Protein AF-A0A2C6C6R0-F1 (afdb_monomer_lite)

Secondary structure (DSSP, 8-state):
--HHHHHHHHHTTTEEEEEEEE--TT-TTHHHHHHHHHTTTT--GGG-B-TT-PPPPB--TT--TT---HHHHHHSB-TT--EEEEEEEE-SSS-EEEEEEEES-GGG---PPP-

Foldseek 3Di:
DDLVVVQVVCVVVQKHWDDKQWLDQPDPCNQVVQLCVAVVVPHALVLEAEPVPDDRWDFDPPDDSRGCDSVRSVRIPLVQWTIWIWMWGDPDPPDIDIGIYTDNDSVPDDDDDDD

Radius of gyration: 14.25 Å; chains: 1; bounding box: 31×28×37 Å

pLDDT: mean 87.23, std 9.13, range [44.91, 97.0]

Structure (mmCIF, N/CA/C/O backbone):
data_AF-A0A2C6C6R0-F1
#
_entry.id   AF-A0A2C6C6R0-F1
#
loop_
_atom_site.group_PDB
_atom_site.id
_atom_site.type_symbol
_atom_site.label_atom_id
_atom_site.label_alt_id
_atom_site.label_comp_id
_atom_site.label_asym_id
_atom_site.label_entity_id
_atom_site.label_seq_id
_atom_site.pdbx_PDB_ins_code
_atom_site.Cartn_x
_atom_site.Cartn_y
_atom_site.Cartn_z
_atom_site.occupancy
_atom_site.B_iso_or_equiv
_atom_site.auth_seq_id
_atom_site.auth_comp_id
_atom_site.auth_asym_id
_atom_site.auth_atom_id
_atom_site.pdbx_PDB_model_num
ATOM 1 N N . MET A 1 1 ? -15.318 14.954 1.020 1.00 80.62 1 MET A N 1
ATOM 2 C CA . MET A 1 1 ? -14.831 14.175 2.181 1.00 80.62 1 MET A CA 1
ATOM 3 C C . MET A 1 1 ? -13.316 14.275 2.171 1.00 80.62 1 MET A C 1
ATOM 5 O O . MET A 1 1 ? -12.765 14.184 1.084 1.00 80.62 1 MET A O 1
ATOM 9 N N . THR A 1 2 ? -12.664 14.544 3.301 1.00 95.12 2 THR A N 1
ATOM 10 C CA . THR A 1 2 ? -11.190 14.613 3.384 1.00 95.12 2 THR A CA 1
ATOM 11 C C . THR A 1 2 ? -10.593 13.230 3.650 1.00 95.12 2 THR A C 1
ATOM 13 O O . THR A 1 2 ? -11.298 12.348 4.142 1.00 95.12 2 THR A O 1
ATOM 16 N N . LEU A 1 3 ? -9.302 13.037 3.361 1.00 95.31 3 LEU A N 1
ATOM 17 C CA . LEU A 1 3 ? -8.599 11.789 3.681 1.00 95.31 3 LEU A CA 1
ATOM 18 C C . LEU A 1 3 ? -8.670 11.472 5.183 1.00 95.31 3 LEU A C 1
ATOM 20 O O . LEU A 1 3 ? -9.015 10.361 5.566 1.00 95.31 3 LEU A O 1
ATOM 24 N N . GLU A 1 4 ? -8.484 12.481 6.038 1.00 96.25 4 GLU A N 1
ATOM 25 C CA . GLU A 1 4 ? -8.639 12.349 7.493 1.00 96.25 4 GLU A CA 1
ATOM 26 C C . GLU A 1 4 ? -10.032 11.825 7.887 1.00 96.25 4 GLU A C 1
ATOM 28 O O . GLU A 1 4 ? -10.169 10.968 8.759 1.00 96.25 4 GLU A O 1
ATOM 33 N N . GLN A 1 5 ? -11.091 12.300 7.224 1.00 97.00 5 GLN A N 1
ATOM 34 C CA . GLN A 1 5 ? -12.448 11.807 7.469 1.00 97.00 5 GLN A CA 1
ATOM 35 C C . GLN A 1 5 ? -12.634 10.353 7.016 1.00 97.00 5 GLN A C 1
ATOM 37 O O . GLN A 1 5 ? -13.430 9.640 7.630 1.00 97.00 5 GLN A O 1
ATOM 42 N N . ILE A 1 6 ? -11.943 9.911 5.960 1.00 96.50 6 ILE A N 1
ATOM 43 C CA . ILE A 1 6 ? -11.964 8.513 5.504 1.00 96.50 6 ILE A CA 1
ATOM 44 C C . ILE A 1 6 ? -11.266 7.622 6.531 1.00 96.50 6 ILE A C 1
ATOM 46 O O . ILE A 1 6 ? -11.867 6.652 6.992 1.00 96.50 6 ILE A O 1
ATOM 50 N N . ILE A 1 7 ? -10.062 8.001 6.963 1.00 96.19 7 ILE A N 1
ATOM 51 C CA . ILE A 1 7 ? -9.287 7.268 7.974 1.00 96.19 7 ILE A CA 1
ATOM 52 C C . ILE A 1 7 ? -10.099 7.139 9.269 1.00 96.19 7 ILE A C 1
ATOM 54 O O . ILE A 1 7 ? -10.319 6.029 9.741 1.00 96.19 7 ILE A O 1
ATOM 58 N N . LYS A 1 8 ? -10.705 8.229 9.762 1.00 95.81 8 LYS A N 1
ATOM 59 C CA . LYS A 1 8 ? -11.584 8.182 10.948 1.00 95.81 8 LYS A CA 1
ATOM 60 C C . LYS A 1 8 ? -12.788 7.251 10.789 1.00 95.81 8 LYS A C 1
ATOM 62 O O . LYS A 1 8 ? -13.297 6.716 11.774 1.00 95.81 8 LYS A O 1
ATOM 67 N N . LYS A 1 9 ? -13.315 7.074 9.572 1.00 95.19 9 LYS A N 1
ATOM 68 C CA . LYS A 1 9 ? -14.394 6.103 9.318 1.00 95.19 9 LYS A CA 1
ATOM 69 C C . LYS A 1 9 ? -13.881 4.663 9.366 1.00 95.19 9 LYS A C 1
ATOM 71 O O . LYS A 1 9 ? -14.635 3.799 9.806 1.00 95.19 9 LYS A O 1
ATOM 76 N N . LEU A 1 10 ? -12.651 4.410 8.924 1.00 94.69 10 LEU A N 1
ATOM 77 C CA . LEU A 1 10 ? -11.994 3.104 9.020 1.00 94.69 10 LEU A CA 1
ATOM 78 C C . LEU A 1 10 ? -11.642 2.755 10.472 1.00 94.69 10 LEU A C 1
ATOM 80 O O . LEU A 1 10 ? -11.975 1.661 10.920 1.00 94.69 10 LEU A O 1
ATOM 84 N N . GLU A 1 11 ? -11.126 3.714 11.240 1.00 93.94 11 GLU A N 1
ATOM 85 C CA . GLU A 1 11 ? -10.865 3.572 12.683 1.00 93.94 11 GLU A CA 1
ATOM 86 C C . GLU A 1 11 ? -12.117 3.162 13.454 1.00 93.94 11 GLU A C 1
ATOM 88 O O . GLU A 1 11 ? -12.101 2.207 14.228 1.00 93.94 11 GLU A O 1
ATOM 93 N N . LYS A 1 12 ? -13.255 3.806 13.171 1.00 93.69 12 LYS A N 1
ATOM 94 C CA . LYS A 1 12 ? -14.552 3.431 13.760 1.00 93.69 12 LYS A CA 1
ATOM 95 C C . LYS A 1 12 ? -15.010 2.016 13.398 1.00 93.69 12 LYS A C 1
ATOM 97 O O . LYS A 1 12 ? -15.860 1.468 14.092 1.00 93.69 12 LYS A O 1
ATOM 102 N N . LYS A 1 13 ? -14.483 1.440 12.315 1.00 91.50 13 LYS A N 1
ATOM 103 C CA . LYS A 1 13 ? -14.730 0.057 11.886 1.00 91.50 13 LYS A CA 1
ATOM 104 C C . LYS A 1 13 ? -13.674 -0.928 12.414 1.00 91.50 13 LYS A C 1
ATOM 106 O O . LYS A 1 13 ? -13.739 -2.102 12.065 1.00 91.50 13 LYS A O 1
ATOM 111 N N . GLY A 1 14 ? -12.728 -0.474 13.241 1.00 91.81 14 GLY A N 1
ATOM 112 C CA . GLY A 1 14 ? -11.669 -1.308 13.819 1.00 91.81 14 GLY A CA 1
ATOM 113 C C . GLY A 1 14 ? -10.420 -1.462 12.947 1.00 91.81 14 GLY A C 1
ATOM 114 O O . GLY A 1 14 ? -9.607 -2.345 13.218 1.00 91.81 14 GLY A O 1
ATOM 115 N N . TYR A 1 15 ? -10.267 -0.628 11.915 1.00 94.31 15 TYR A N 1
ATOM 116 C CA . TYR A 1 15 ? -9.085 -0.603 11.053 1.00 94.31 15 TYR A CA 1
ATOM 117 C C . TYR A 1 15 ? -8.151 0.546 11.422 1.00 94.31 15 TYR A C 1
ATOM 119 O O . TYR A 1 15 ? -8.608 1.647 11.710 1.00 94.31 15 TYR A O 1
ATOM 127 N N . ILE A 1 16 ? -6.847 0.324 11.351 1.00 94.25 16 ILE A N 1
ATOM 128 C CA . ILE A 1 16 ? -5.818 1.323 11.631 1.00 94.25 16 ILE A CA 1
ATOM 129 C C . ILE A 1 16 ? -4.978 1.474 10.370 1.00 94.25 16 ILE A C 1
ATOM 131 O O . ILE A 1 16 ? -4.356 0.517 9.925 1.00 94.25 16 ILE A O 1
ATOM 135 N N . VAL A 1 17 ? -4.954 2.671 9.787 1.00 95.25 17 VAL A N 1
ATOM 136 C CA . VAL A 1 17 ? -4.058 2.971 8.664 1.00 95.25 17 VAL A CA 1
ATOM 137 C C . VAL A 1 17 ? -2.675 3.256 9.238 1.00 95.25 17 VAL A C 1
ATOM 139 O O . VAL A 1 17 ? -2.496 4.243 9.950 1.00 95.25 17 VAL A O 1
ATOM 142 N N . LYS A 1 18 ? -1.721 2.369 8.966 1.00 94.06 18 LYS A N 1
ATOM 143 C CA . LYS A 1 18 ? -0.362 2.415 9.520 1.00 94.06 18 LYS A CA 1
ATOM 144 C C . LYS A 1 18 ? 0.538 3.302 8.680 1.00 94.06 18 LYS A C 1
ATOM 146 O O . LYS A 1 18 ? 1.185 4.201 9.210 1.00 94.06 18 LYS A O 1
ATOM 151 N N . THR A 1 19 ? 0.497 3.077 7.371 1.00 93.88 19 THR A N 1
ATOM 152 C CA . THR A 1 19 ? 1.349 3.764 6.402 1.00 93.88 19 THR A CA 1
ATOM 153 C C . THR A 1 19 ? 0.543 4.065 5.149 1.00 93.88 19 THR A C 1
ATOM 155 O O . THR A 1 19 ? -0.162 3.197 4.639 1.00 93.88 19 THR A O 1
ATOM 158 N N . ILE A 1 20 ? 0.660 5.295 4.645 1.00 94.75 20 ILE A N 1
ATOM 159 C CA . ILE A 1 20 ? 0.244 5.674 3.291 1.00 94.75 20 ILE A CA 1
ATOM 160 C C . ILE A 1 20 ? 1.526 5.967 2.526 1.00 94.75 20 ILE A C 1
ATOM 162 O O . ILE A 1 20 ? 2.186 6.976 2.773 1.00 94.75 20 ILE A O 1
ATOM 166 N N . PHE A 1 21 ? 1.883 5.056 1.638 1.00 93.62 21 PHE A N 1
ATOM 167 C CA . PHE A 1 21 ? 3.141 5.043 0.922 1.00 93.62 21 PHE A CA 1
ATOM 168 C C . PHE A 1 21 ? 2.928 5.497 -0.529 1.00 93.62 21 PHE A C 1
ATOM 170 O O . PHE A 1 21 ? 2.176 4.849 -1.260 1.00 93.62 21 PHE A O 1
ATOM 177 N N . PRO A 1 22 ? 3.520 6.621 -0.962 1.00 93.00 22 PRO A N 1
ATOM 178 C CA . PRO A 1 22 ? 3.375 7.094 -2.331 1.00 93.00 22 PRO A CA 1
ATOM 179 C C . PRO A 1 22 ? 4.288 6.306 -3.283 1.00 93.00 22 PRO A C 1
ATOM 181 O O . PRO A 1 22 ? 5.491 6.215 -3.059 1.00 93.00 22 PRO A O 1
ATOM 184 N N . ILE A 1 23 ? 3.729 5.790 -4.379 1.00 91.31 23 ILE A N 1
ATOM 185 C CA . ILE A 1 23 ? 4.488 5.175 -5.476 1.00 91.31 23 ILE A CA 1
ATOM 186 C C . ILE A 1 23 ? 5.051 6.313 -6.328 1.00 91.31 23 ILE A C 1
ATOM 188 O O . ILE A 1 23 ? 4.332 6.919 -7.125 1.00 91.31 23 ILE A O 1
ATOM 192 N N . LEU A 1 24 ? 6.320 6.658 -6.111 1.00 83.81 24 LEU A N 1
ATOM 193 C CA . LEU A 1 24 ? 6.963 7.789 -6.774 1.00 83.81 24 LEU A CA 1
ATOM 194 C C . LEU A 1 24 ? 8.115 7.311 -7.654 1.00 83.81 24 LEU A C 1
ATOM 196 O O . LEU A 1 24 ? 9.091 6.775 -7.129 1.00 83.81 24 LEU A O 1
ATOM 200 N N . PRO A 1 25 ? 8.068 7.574 -8.971 1.00 68.00 25 PRO A N 1
ATOM 201 C CA . PRO A 1 25 ? 9.198 7.273 -9.829 1.00 68.00 25 PRO A CA 1
ATOM 202 C C . PRO A 1 25 ? 10.421 8.080 -9.398 1.00 68.00 25 PRO A C 1
ATOM 204 O O . PRO A 1 25 ? 10.362 9.306 -9.285 1.00 68.00 25 PRO A O 1
ATOM 207 N N . ASN A 1 26 ? 11.541 7.383 -9.200 1.00 67.12 26 ASN A N 1
ATOM 208 C CA . ASN A 1 26 ? 12.857 7.967 -8.932 1.00 67.12 26 ASN A CA 1
ATOM 209 C C . ASN A 1 26 ? 12.933 8.861 -7.676 1.00 67.12 26 ASN A C 1
ATOM 211 O O . ASN A 1 26 ? 13.763 9.774 -7.627 1.00 67.12 26 ASN A O 1
ATOM 215 N N . SER A 1 27 ? 12.093 8.642 -6.654 1.00 72.75 27 SER A N 1
ATOM 216 C CA . SER A 1 27 ? 12.277 9.354 -5.382 1.00 72.75 27 SER A CA 1
ATOM 217 C C . SER A 1 27 ? 13.443 8.762 -4.588 1.00 72.75 27 SER A C 1
ATOM 219 O O . SER A 1 27 ? 13.562 7.546 -4.457 1.00 72.75 27 SER A O 1
ATOM 221 N N . PHE A 1 28 ? 14.302 9.625 -4.044 1.00 73.38 28 PHE A N 1
ATOM 222 C CA . PHE A 1 28 ? 15.437 9.208 -3.222 1.00 73.38 28 PHE A CA 1
ATOM 223 C C . PHE A 1 28 ? 14.961 8.392 -2.007 1.00 73.38 28 PHE A C 1
ATOM 225 O O . PHE A 1 28 ? 14.101 8.861 -1.263 1.00 73.38 28 PHE A O 1
ATOM 232 N N . GLY A 1 29 ? 15.514 7.190 -1.817 1.00 78.06 29 GLY A N 1
ATOM 233 C CA . GLY A 1 29 ? 15.139 6.286 -0.723 1.00 78.06 29 GLY A CA 1
ATOM 234 C C . GLY A 1 29 ? 13.798 5.564 -0.906 1.00 78.06 29 GLY A C 1
ATOM 235 O O . GLY A 1 29 ? 13.303 4.990 0.062 1.00 78.06 29 GLY A O 1
ATOM 236 N N . PHE A 1 30 ? 13.195 5.598 -2.107 1.00 83.75 30 PHE A N 1
ATOM 237 C CA . PHE A 1 30 ? 11.983 4.821 -2.409 1.00 83.75 30 PHE A CA 1
ATOM 238 C C . PHE A 1 30 ? 12.196 3.338 -2.127 1.00 83.75 30 PHE A C 1
ATOM 240 O O . PHE A 1 30 ? 11.417 2.756 -1.391 1.00 83.75 30 PHE A O 1
ATOM 247 N N . ASN A 1 31 ? 13.262 2.786 -2.704 1.00 81.19 31 ASN A N 1
ATOM 248 C CA . ASN A 1 31 ? 13.633 1.378 -2.668 1.00 81.19 31 ASN A CA 1
ATOM 249 C C . ASN A 1 31 ? 13.698 0.859 -1.232 1.00 81.19 31 ASN A C 1
ATOM 251 O O . ASN A 1 31 ? 12.832 0.089 -0.838 1.00 81.19 31 ASN A O 1
ATOM 255 N N . ASP A 1 32 ? 14.589 1.430 -0.415 1.00 81.88 32 ASP A N 1
ATOM 256 C CA . ASP A 1 32 ? 14.713 1.100 1.007 1.00 81.88 32 ASP A CA 1
ATOM 257 C C . ASP A 1 32 ? 13.367 1.232 1.744 1.00 81.88 32 ASP A C 1
ATOM 259 O O . ASP A 1 32 ? 13.023 0.441 2.614 1.00 81.88 32 ASP A O 1
ATOM 263 N N . SER A 1 33 ? 12.565 2.253 1.423 1.00 86.06 33 SER A N 1
ATOM 264 C CA . SER A 1 33 ? 11.274 2.464 2.090 1.00 86.06 33 SER A CA 1
ATOM 265 C C . SER A 1 33 ? 10.189 1.485 1.629 1.00 86.06 33 SER A C 1
ATOM 267 O O . SER A 1 33 ? 9.269 1.201 2.394 1.00 86.06 33 SER A O 1
ATOM 269 N N . PHE A 1 34 ? 10.270 1.007 0.389 1.00 87.44 34 PHE A N 1
ATOM 270 C CA . PHE A 1 34 ? 9.381 0.006 -0.181 1.00 87.44 34 PHE A CA 1
ATOM 271 C C . PHE A 1 34 ? 9.731 -1.382 0.356 1.00 87.44 34 PHE A C 1
ATOM 273 O O . PHE A 1 34 ? 8.831 -2.067 0.831 1.00 87.44 34 PHE A O 1
ATOM 280 N N . GLU A 1 35 ? 11.015 -1.741 0.403 1.00 83.50 35 GLU A N 1
ATOM 281 C CA . GLU A 1 35 ? 11.504 -2.949 1.082 1.00 83.50 35 GLU A CA 1
ATOM 282 C C . GLU A 1 35 ? 11.026 -2.975 2.538 1.00 83.50 35 GLU A C 1
ATOM 284 O O . GLU A 1 35 ? 10.334 -3.902 2.943 1.00 83.50 35 GLU A O 1
ATOM 289 N N . ASN A 1 36 ? 11.240 -1.893 3.297 1.00 85.12 36 ASN A N 1
ATOM 290 C CA . ASN A 1 36 ? 10.747 -1.785 4.678 1.00 85.12 36 ASN A CA 1
ATOM 291 C C . ASN A 1 36 ? 9.207 -1.826 4.791 1.00 85.12 36 ASN A C 1
ATOM 293 O O . ASN A 1 36 ? 8.650 -2.086 5.859 1.00 85.12 36 ASN A O 1
ATOM 297 N N . LEU A 1 37 ? 8.466 -1.486 3.733 1.00 87.75 37 LEU A N 1
ATOM 298 C CA . LEU A 1 37 ? 7.008 -1.601 3.743 1.00 87.75 37 LEU A CA 1
ATOM 299 C C . LEU A 1 37 ? 6.570 -3.051 3.539 1.00 87.75 37 LEU A C 1
ATOM 301 O O . LEU A 1 37 ? 5.606 -3.470 4.179 1.00 87.75 37 LEU A O 1
ATOM 305 N N . ILE A 1 38 ? 7.248 -3.774 2.653 1.00 87.31 38 ILE A N 1
ATOM 306 C CA . ILE A 1 38 ? 6.906 -5.133 2.248 1.00 87.31 38 ILE A CA 1
ATOM 307 C C . ILE A 1 38 ? 7.540 -6.144 3.216 1.00 87.31 38 ILE A C 1
ATOM 309 O O . ILE A 1 38 ? 6.818 -6.729 4.024 1.00 87.31 38 ILE A O 1
ATOM 313 N N . ASP A 1 39 ? 8.868 -6.249 3.238 1.00 81.44 39 ASP A N 1
ATOM 314 C CA . ASP A 1 39 ? 9.619 -7.278 3.971 1.00 81.44 39 ASP A CA 1
ATOM 315 C C . ASP A 1 39 ? 9.527 -7.122 5.499 1.00 81.44 39 ASP A C 1
ATOM 317 O O . ASP A 1 39 ? 9.052 -8.019 6.196 1.00 81.44 39 ASP A O 1
ATOM 321 N N . ASP A 1 40 ? 9.851 -5.943 6.044 1.00 80.50 40 ASP A N 1
ATOM 322 C CA . ASP A 1 40 ? 9.822 -5.701 7.501 1.00 80.50 40 ASP A CA 1
ATOM 323 C C . ASP A 1 40 ? 8.418 -5.879 8.119 1.00 80.50 40 ASP A C 1
ATOM 325 O O . ASP A 1 40 ? 8.280 -6.072 9.333 1.00 80.50 40 ASP A O 1
ATOM 329 N N . ASN A 1 41 ? 7.357 -5.802 7.304 1.00 83.69 41 ASN A N 1
ATOM 330 C CA . ASN A 1 41 ? 5.979 -6.057 7.738 1.00 83.69 41 ASN A CA 1
ATOM 331 C C . ASN A 1 41 ? 5.480 -7.471 7.382 1.00 83.69 41 ASN A C 1
ATOM 333 O O . ASN A 1 41 ? 4.332 -7.794 7.695 1.00 83.69 41 ASN A O 1
ATOM 337 N N . GLY A 1 42 ? 6.330 -8.317 6.792 1.00 84.94 42 GLY A N 1
ATOM 338 C CA . GLY A 1 42 ? 6.044 -9.711 6.457 1.00 84.94 42 GLY A CA 1
ATOM 339 C C . GLY A 1 42 ? 5.060 -9.893 5.302 1.00 84.94 42 GLY A C 1
ATOM 340 O O . GLY A 1 42 ? 4.322 -10.878 5.306 1.00 84.94 42 GLY A O 1
ATOM 341 N N . PHE A 1 43 ? 5.005 -8.943 4.367 1.00 88.81 43 PHE A N 1
ATOM 342 C CA . PHE A 1 43 ? 4.232 -9.061 3.131 1.00 88.81 43 PHE A CA 1
ATOM 343 C C . PHE A 1 43 ? 5.107 -9.591 1.994 1.00 88.81 43 PHE A C 1
ATOM 345 O O . PHE A 1 43 ? 6.277 -9.235 1.905 1.00 88.81 43 PHE A O 1
ATOM 352 N N . GLY A 1 44 ? 4.514 -10.369 1.092 1.00 88.88 44 GLY A N 1
ATOM 353 C CA . GLY A 1 44 ? 5.024 -10.581 -0.266 1.00 88.88 44 GLY A CA 1
ATOM 354 C C . GLY A 1 44 ? 4.367 -9.628 -1.273 1.00 88.88 44 GLY A C 1
ATOM 355 O O . GLY A 1 44 ? 3.350 -8.980 -0.983 1.00 88.88 44 GLY A O 1
ATOM 356 N N . LEU A 1 45 ? 4.903 -9.542 -2.491 1.00 89.31 45 LEU A N 1
ATOM 357 C CA . LEU A 1 45 ? 4.294 -8.743 -3.566 1.00 89.31 45 LEU A CA 1
ATOM 358 C C . LEU A 1 45 ? 2.892 -9.263 -3.948 1.00 89.31 45 LEU A C 1
ATOM 360 O O . LEU A 1 45 ? 2.002 -8.489 -4.320 1.00 89.31 45 LEU A O 1
ATOM 364 N N . GLU A 1 46 ? 2.652 -10.564 -3.796 1.00 88.06 46 GLU A N 1
ATOM 365 C CA . GLU A 1 46 ? 1.373 -11.242 -4.029 1.00 88.06 46 GLU A CA 1
ATOM 366 C C . GLU A 1 46 ? 0.285 -10.923 -2.988 1.00 88.06 46 GLU A C 1
ATOM 368 O O . GLU A 1 46 ? -0.912 -11.151 -3.238 1.00 88.06 46 GLU A O 1
ATOM 373 N N . ASP A 1 47 ? 0.678 -10.373 -1.835 1.00 91.19 47 ASP A N 1
ATOM 374 C CA . ASP A 1 47 ? -0.247 -9.942 -0.786 1.00 91.19 47 ASP A CA 1
ATOM 375 C C . ASP A 1 47 ? -0.913 -8.604 -1.114 1.00 91.19 47 ASP A C 1
ATOM 377 O O . ASP A 1 47 ? -1.938 -8.253 -0.514 1.00 91.19 47 ASP A O 1
ATOM 381 N N . ILE A 1 48 ? -0.385 -7.863 -2.097 1.00 92.69 48 ILE A N 1
ATOM 382 C CA . ILE A 1 48 ? -0.975 -6.609 -2.565 1.00 92.69 48 ILE A CA 1
ATOM 383 C C . ILE A 1 48 ? -2.376 -6.880 -3.105 1.00 92.69 48 ILE A C 1
ATOM 385 O O . ILE A 1 48 ? -2.601 -7.604 -4.076 1.00 92.69 48 ILE A O 1
ATOM 389 N N . THR A 1 49 ? -3.353 -6.254 -2.456 1.00 94.75 49 THR A N 1
ATOM 390 C CA . THR A 1 49 ? -4.761 -6.323 -2.848 1.00 94.75 49 THR A CA 1
ATOM 391 C C . THR A 1 49 ? -5.198 -5.053 -3.573 1.00 94.75 49 THR A C 1
ATOM 393 O O . THR A 1 49 ? -4.625 -3.976 -3.399 1.00 94.75 49 THR A O 1
ATOM 396 N N . TYR A 1 50 ? -6.248 -5.179 -4.391 1.00 94.00 50 TYR A N 1
ATOM 397 C CA . TYR A 1 50 ? -6.682 -4.150 -5.344 1.00 94.00 50 TYR A CA 1
ATOM 398 C C . TYR A 1 50 ? -8.162 -3.781 -5.135 1.00 94.00 50 TYR A C 1
ATOM 400 O O . TYR A 1 50 ? -9.026 -4.200 -5.907 1.00 94.00 50 TYR A O 1
ATOM 408 N N . PRO A 1 51 ? -8.502 -3.001 -4.092 1.00 91.88 51 PRO A N 1
ATOM 409 C CA . PRO A 1 51 ? -9.893 -2.717 -3.714 1.00 91.88 51 PRO A CA 1
ATOM 410 C C . PRO A 1 51 ? -10.691 -1.958 -4.778 1.00 91.88 51 PRO A C 1
ATOM 412 O O . PRO A 1 51 ? -11.916 -2.031 -4.805 1.00 91.88 51 PRO A O 1
ATOM 415 N N . GLU A 1 52 ? -10.007 -1.238 -5.670 1.00 90.62 52 GLU A N 1
ATOM 416 C CA . GLU A 1 52 ? -10.632 -0.538 -6.796 1.00 90.62 52 GLU A CA 1
ATOM 417 C C . GLU A 1 52 ? -11.020 -1.481 -7.957 1.00 90.62 52 GLU A C 1
ATOM 419 O O . GLU A 1 52 ? -11.599 -1.014 -8.937 1.00 90.62 52 GLU A O 1
ATOM 424 N N . GLY A 1 53 ? -10.725 -2.788 -7.859 1.00 83.44 53 GLY A N 1
ATOM 425 C CA . GLY A 1 53 ? -11.129 -3.818 -8.828 1.00 83.44 53 GLY A CA 1
ATOM 426 C C . GLY A 1 53 ? -10.463 -3.698 -10.202 1.00 83.44 53 GLY A C 1
ATOM 427 O O . GLY A 1 53 ? -11.006 -4.169 -11.197 1.00 83.44 53 GLY A O 1
ATOM 428 N N . GLN A 1 54 ? -9.328 -3.007 -10.265 1.00 84.69 54 GLN A N 1
ATOM 429 C CA . GLN A 1 54 ? -8.567 -2.763 -11.489 1.00 84.69 54 GLN A CA 1
ATOM 430 C C . GLN A 1 54 ? -7.496 -3.845 -11.689 1.00 84.69 54 GLN A C 1
ATOM 432 O O . GLN A 1 54 ? -7.275 -4.680 -10.812 1.00 84.69 54 GLN A O 1
ATOM 437 N N . GLU A 1 55 ? -6.857 -3.838 -12.862 1.00 91.06 55 GLU A N 1
ATOM 438 C CA . GLU A 1 55 ? -5.775 -4.771 -13.190 1.00 91.06 55 GLU A CA 1
ATOM 439 C C . GLU A 1 55 ? -4.653 -4.709 -12.154 1.00 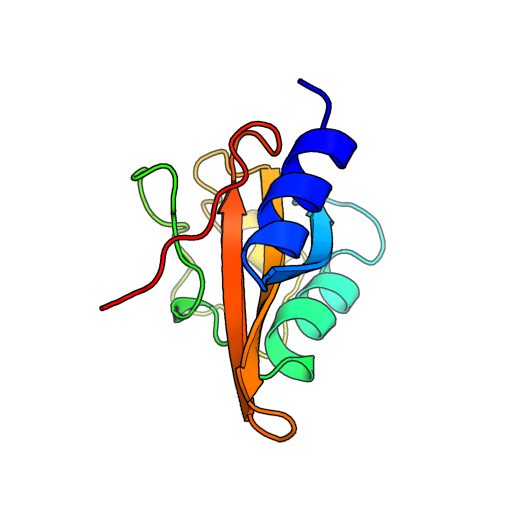91.06 55 GLU A C 1
ATOM 441 O O . GLU A 1 55 ? -4.250 -3.625 -11.745 1.00 91.06 55 GLU A O 1
ATOM 446 N N . HIS A 1 56 ? -4.156 -5.878 -11.749 1.00 92.06 56 HIS A N 1
ATOM 447 C CA . HIS A 1 56 ? -3.114 -6.014 -10.732 1.00 92.06 56 HIS A CA 1
ATOM 448 C C . HIS A 1 56 ? -1.807 -5.352 -11.176 1.00 92.06 56 HIS A C 1
ATOM 450 O O . HIS A 1 56 ? -1.545 -5.267 -12.372 1.00 92.06 56 HIS A O 1
ATOM 456 N N . ILE A 1 57 ? -0.961 -4.932 -10.234 1.00 91.44 57 ILE A N 1
ATOM 457 C CA . ILE A 1 57 ? 0.426 -4.575 -10.558 1.00 91.44 57 ILE A CA 1
ATOM 458 C C . ILE A 1 57 ? 1.112 -5.833 -11.100 1.00 91.44 57 ILE A C 1
ATOM 460 O O . ILE A 1 57 ? 0.942 -6.920 -10.546 1.00 91.44 57 ILE A O 1
ATOM 464 N N . ILE A 1 58 ? 1.839 -5.686 -12.207 1.00 88.69 58 ILE A N 1
ATOM 465 C CA . ILE A 1 58 ? 2.589 -6.786 -12.816 1.00 88.69 58 ILE A CA 1
ATOM 466 C C . ILE A 1 58 ? 4.059 -6.563 -12.484 1.00 88.69 58 ILE A C 1
ATOM 468 O O . ILE A 1 58 ? 4.671 -5.608 -12.971 1.00 88.69 58 ILE A O 1
ATOM 472 N N . PHE A 1 59 ? 4.586 -7.442 -11.642 1.00 88.69 59 PHE A N 1
ATOM 473 C CA . PHE A 1 59 ? 6.004 -7.534 -11.319 1.00 88.69 59 PHE A CA 1
ATOM 474 C C . PHE A 1 59 ? 6.685 -8.436 -12.353 1.00 88.69 59 PHE A C 1
ATOM 476 O O . PHE A 1 59 ? 6.070 -9.391 -12.832 1.00 88.69 59 PHE A O 1
ATOM 483 N N . ALA A 1 60 ? 7.908 -8.092 -12.753 1.00 83.75 60 ALA A N 1
ATOM 484 C CA . ALA A 1 60 ? 8.704 -8.961 -13.610 1.00 83.75 60 ALA A CA 1
ATOM 485 C C . ALA A 1 60 ? 9.168 -10.195 -12.814 1.00 83.75 60 ALA A C 1
ATOM 487 O O . ALA A 1 60 ? 9.317 -10.120 -11.597 1.00 83.75 60 ALA A O 1
ATOM 488 N N . ASP A 1 61 ? 9.358 -11.326 -13.501 1.00 75.88 61 ASP A N 1
ATOM 489 C CA . ASP A 1 61 ? 9.642 -12.629 -12.873 1.00 75.88 61 ASP A CA 1
ATOM 490 C C . ASP A 1 61 ? 10.959 -12.654 -12.070 1.00 75.88 61 ASP A C 1
ATOM 492 O O . ASP A 1 61 ? 11.172 -13.559 -11.266 1.00 75.88 61 ASP A O 1
ATOM 496 N N . ASP A 1 62 ? 11.857 -11.704 -12.326 1.00 80.25 62 ASP A N 1
ATOM 497 C CA . ASP A 1 62 ? 13.170 -11.551 -11.701 1.00 80.25 62 ASP A CA 1
ATOM 498 C C . ASP A 1 62 ? 13.196 -10.555 -10.533 1.00 80.25 62 ASP A C 1
ATOM 500 O O . ASP A 1 62 ? 14.242 -10.405 -9.905 1.00 80.25 62 ASP A O 1
ATOM 504 N N . ILE A 1 63 ? 12.070 -9.908 -10.213 1.00 80.50 63 ILE A N 1
ATOM 505 C CA . ILE A 1 63 ? 11.969 -9.025 -9.047 1.00 80.50 63 ILE A CA 1
ATOM 506 C C . ILE A 1 63 ? 11.803 -9.889 -7.799 1.00 80.50 63 ILE A C 1
ATOM 508 O O . ILE A 1 63 ? 10.784 -10.559 -7.628 1.00 80.50 63 ILE A O 1
ATOM 512 N N . GLU A 1 64 ? 12.801 -9.857 -6.922 1.00 71.38 64 GLU A N 1
ATOM 513 C CA . GLU A 1 64 ? 12.733 -10.507 -5.615 1.00 71.38 64 GLU A CA 1
ATOM 514 C C . GLU A 1 64 ? 12.046 -9.597 -4.583 1.00 71.38 64 GLU A C 1
ATOM 516 O O . GLU A 1 64 ? 12.189 -8.374 -4.607 1.00 71.38 64 GLU A O 1
ATOM 521 N N . ASP A 1 65 ? 11.327 -10.200 -3.632 1.00 63.75 65 ASP A N 1
ATOM 522 C CA . ASP A 1 65 ? 10.600 -9.468 -2.582 1.00 63.75 65 ASP A CA 1
ATOM 523 C C . ASP A 1 65 ? 11.536 -8.722 -1.599 1.00 63.75 65 ASP A C 1
ATOM 525 O O . ASP A 1 65 ? 11.086 -7.830 -0.879 1.00 63.75 65 ASP A O 1
ATOM 529 N N . PHE A 1 66 ? 12.830 -9.082 -1.570 1.00 66.19 66 PHE A N 1
ATOM 530 C CA . PHE A 1 66 ? 13.801 -8.711 -0.525 1.00 66.19 66 PHE A CA 1
ATOM 531 C C . PHE A 1 66 ? 14.936 -7.778 -0.991 1.00 66.19 66 PHE A C 1
ATOM 533 O O . PHE A 1 66 ? 15.753 -7.362 -0.172 1.00 66.19 66 PHE A O 1
ATOM 540 N N . GLU A 1 67 ? 15.020 -7.468 -2.287 1.00 74.88 67 GLU A N 1
ATOM 541 C CA . GLU A 1 67 ? 16.003 -6.530 -2.851 1.00 74.88 67 GLU A CA 1
ATOM 542 C C . GLU A 1 67 ? 15.335 -5.768 -4.004 1.00 74.88 67 GLU A C 1
ATOM 544 O O . GLU A 1 67 ? 15.374 -6.181 -5.160 1.00 74.88 67 GLU A O 1
ATOM 549 N N . PHE A 1 68 ? 14.652 -4.671 -3.677 1.00 81.44 68 PHE A N 1
ATOM 550 C CA . PHE A 1 68 ? 13.884 -3.874 -4.624 1.00 81.44 68 PHE A CA 1
ATOM 551 C C . PHE A 1 68 ? 14.704 -2.684 -5.117 1.00 81.44 68 PHE A C 1
ATOM 553 O O . PHE A 1 68 ? 14.840 -1.658 -4.450 1.00 81.44 68 PHE A O 1
ATOM 560 N N . THR A 1 69 ? 15.232 -2.772 -6.329 1.00 83.06 69 THR A N 1
ATOM 561 C CA . THR A 1 69 ? 16.104 -1.746 -6.900 1.00 83.06 69 THR A CA 1
ATOM 562 C C . THR A 1 69 ? 15.348 -0.701 -7.728 1.00 83.06 69 THR A C 1
ATOM 564 O O . THR A 1 69 ? 14.161 -0.796 -8.042 1.00 83.06 69 THR A O 1
ATOM 567 N N . THR A 1 70 ? 16.071 0.343 -8.149 1.00 82.25 70 THR A N 1
ATOM 568 C CA . THR A 1 70 ? 15.531 1.347 -9.079 1.00 82.25 70 THR A CA 1
ATOM 569 C C . THR A 1 70 ? 15.264 0.740 -10.457 1.00 82.25 70 THR A C 1
ATOM 571 O O . THR A 1 70 ? 14.395 1.222 -11.183 1.00 82.25 70 THR A O 1
ATOM 574 N N . GLU A 1 71 ? 16.026 -0.282 -10.852 1.00 84.81 71 GLU A N 1
ATOM 575 C CA . GLU A 1 71 ? 15.792 -1.009 -12.100 1.00 84.81 71 GLU A CA 1
ATOM 576 C C . GLU A 1 71 ? 14.479 -1.789 -12.013 1.00 84.81 71 GLU A C 1
ATOM 578 O O . GLU A 1 71 ? 13.629 -1.625 -12.891 1.00 84.81 71 GLU A O 1
ATOM 583 N N . ASP A 1 72 ? 14.248 -2.481 -10.896 1.00 85.12 72 ASP A N 1
ATOM 584 C CA . ASP A 1 72 ? 12.995 -3.194 -10.627 1.00 85.12 72 ASP A CA 1
ATOM 585 C C . ASP A 1 72 ? 11.805 -2.245 -10.676 1.00 85.12 72 ASP A C 1
ATOM 587 O O . ASP A 1 72 ? 10.862 -2.484 -11.428 1.00 85.12 72 ASP A O 1
ATOM 591 N N . PHE A 1 73 ? 11.882 -1.094 -9.994 1.00 85.75 73 PHE A N 1
ATOM 592 C CA . PHE A 1 73 ? 10.835 -0.070 -10.058 1.00 85.75 73 PHE A CA 1
ATOM 593 C C . PHE A 1 73 ? 10.441 0.291 -11.495 1.00 85.75 73 PHE A C 1
ATOM 595 O O . PHE A 1 73 ? 9.253 0.444 -11.795 1.00 85.75 73 PHE A O 1
ATOM 602 N N . ASN A 1 74 ? 11.433 0.475 -12.369 1.00 84.56 74 ASN A N 1
ATOM 603 C CA . ASN A 1 74 ? 11.214 0.869 -13.759 1.00 84.56 74 ASN A CA 1
ATOM 604 C C . ASN A 1 74 ? 10.670 -0.282 -14.619 1.00 84.56 74 ASN A C 1
ATOM 606 O O . ASN A 1 74 ? 10.024 -0.015 -15.635 1.00 84.56 74 ASN A O 1
ATOM 610 N N . ASN A 1 75 ? 10.910 -1.528 -14.210 1.00 87.62 75 ASN A N 1
ATOM 611 C CA . ASN A 1 75 ? 10.422 -2.735 -14.870 1.00 87.62 75 ASN A CA 1
ATOM 612 C C . ASN A 1 75 ? 9.041 -3.186 -14.358 1.00 87.62 75 ASN A C 1
ATOM 614 O O . ASN A 1 75 ? 8.355 -3.943 -15.046 1.00 87.62 75 ASN A O 1
ATOM 618 N N . VAL A 1 76 ? 8.579 -2.683 -13.208 1.00 89.50 76 VAL A N 1
ATOM 619 C CA . VAL A 1 76 ? 7.212 -2.912 -12.721 1.00 89.50 76 VAL A CA 1
ATOM 620 C C . VAL A 1 76 ? 6.198 -2.140 -13.565 1.00 89.50 76 VAL A C 1
ATOM 622 O O . VAL A 1 76 ? 6.244 -0.911 -13.691 1.00 89.50 76 VAL A O 1
ATOM 625 N N . ASN A 1 77 ? 5.180 -2.845 -14.061 1.00 91.38 77 ASN A N 1
ATOM 626 C CA . ASN A 1 77 ? 3.985 -2.181 -14.565 1.00 91.38 77 ASN A CA 1
ATOM 627 C C . ASN A 1 77 ? 3.039 -1.865 -13.400 1.00 91.38 77 ASN A C 1
ATOM 629 O O . ASN A 1 77 ? 2.149 -2.644 -13.049 1.00 91.38 77 ASN A O 1
ATOM 633 N N . TRP A 1 78 ? 3.205 -0.666 -12.844 1.00 91.44 78 TRP A N 1
ATOM 634 C CA . TRP A 1 78 ? 2.382 -0.126 -11.760 1.00 91.44 78 TRP A CA 1
ATOM 635 C C . TRP A 1 78 ? 0.920 0.101 -12.143 1.00 91.44 78 TRP A C 1
ATOM 637 O O . TRP A 1 78 ? 0.138 0.517 -11.296 1.00 91.44 78 TRP A O 1
ATOM 647 N N . ASN A 1 79 ? 0.537 -0.077 -13.411 1.00 92.44 79 ASN A N 1
ATOM 648 C CA . ASN A 1 79 ? -0.836 0.037 -13.902 1.00 92.44 79 ASN A CA 1
ATOM 649 C C . ASN A 1 79 ? -1.571 1.331 -13.495 1.00 92.44 79 ASN A C 1
ATOM 651 O O . ASN A 1 79 ? -2.800 1.384 -13.499 1.00 92.44 79 ASN A O 1
ATOM 655 N N . GLY A 1 80 ? -0.836 2.410 -13.196 1.00 92.31 80 GLY A N 1
ATOM 656 C CA . GLY A 1 80 ? -1.360 3.711 -12.767 1.00 92.31 80 GLY A CA 1
ATOM 657 C C . GLY A 1 80 ? -1.700 3.823 -11.276 1.00 92.31 80 GLY A C 1
ATOM 658 O O . GLY A 1 80 ? -2.333 4.808 -10.884 1.00 92.31 80 GLY A O 1
ATOM 659 N N . TYR A 1 81 ? -1.331 2.835 -10.456 1.00 94.69 81 TYR A N 1
ATOM 660 C CA . TYR A 1 81 ? -1.377 2.933 -8.998 1.00 94.69 81 TYR A CA 1
ATOM 661 C C . TYR A 1 81 ? -0.376 3.974 -8.501 1.00 94.69 81 TYR A C 1
ATOM 663 O O . TYR A 1 81 ? 0.756 4.035 -8.967 1.00 94.69 81 TYR A O 1
ATOM 671 N N . ASN A 1 82 ? -0.815 4.797 -7.548 1.00 94.38 82 ASN A N 1
ATOM 672 C CA . ASN A 1 82 ? -0.017 5.896 -6.998 1.00 94.38 82 ASN A CA 1
ATOM 673 C C . ASN A 1 82 ? 0.259 5.724 -5.500 1.00 94.38 82 ASN A C 1
ATOM 675 O O . ASN A 1 82 ? 1.039 6.482 -4.931 1.00 94.38 82 ASN A O 1
ATOM 679 N N . TRP A 1 83 ? -0.407 4.771 -4.845 1.00 95.62 83 TRP A N 1
ATOM 680 C CA . TRP A 1 83 ? -0.350 4.597 -3.401 1.00 95.62 83 TRP A CA 1
ATOM 681 C C . TRP A 1 83 ? -0.379 3.122 -3.033 1.00 95.62 83 TRP A C 1
ATOM 683 O O . TRP A 1 83 ? -1.214 2.377 -3.546 1.00 95.62 83 TRP A O 1
ATOM 693 N N . LEU A 1 84 ? 0.457 2.746 -2.074 1.00 95.38 84 LEU A N 1
ATOM 694 C CA . LEU A 1 84 ? 0.299 1.544 -1.270 1.00 95.38 84 LEU A CA 1
ATOM 695 C C . LEU A 1 84 ? -0.105 1.949 0.140 1.00 95.38 84 LEU A C 1
ATOM 697 O O . LEU A 1 84 ? 0.369 2.948 0.680 1.00 95.38 84 LEU A O 1
ATOM 701 N N . VAL A 1 85 ? -1.018 1.200 0.738 1.00 96.44 85 VAL A N 1
ATOM 702 C CA . VAL A 1 85 ? -1.529 1.502 2.071 1.00 96.44 85 VAL A CA 1
ATOM 703 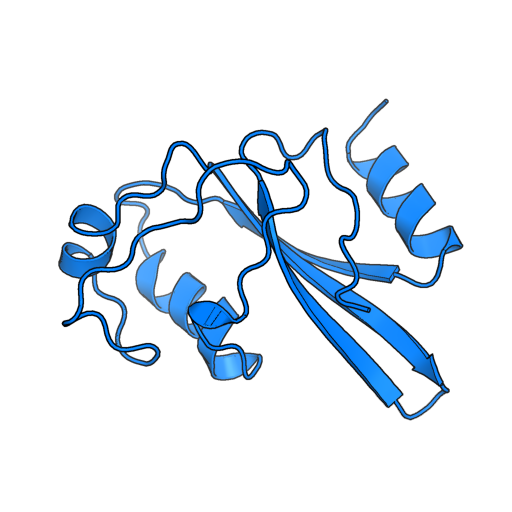C C . VAL A 1 85 ? -1.456 0.251 2.922 1.00 96.44 85 VAL A C 1
ATOM 705 O O . VAL A 1 85 ? -2.102 -0.747 2.609 1.00 96.44 85 VAL A O 1
ATOM 708 N N . HIS A 1 86 ? -0.689 0.336 4.007 1.00 95.31 86 HIS A N 1
ATOM 709 C CA . HIS A 1 86 ? -0.643 -0.684 5.047 1.00 95.31 86 HIS A CA 1
ATOM 710 C C . HIS A 1 86 ? -1.738 -0.389 6.075 1.00 95.31 86 HIS A C 1
ATOM 712 O O . HIS A 1 86 ? -1.805 0.705 6.650 1.00 95.31 86 HIS A O 1
ATOM 718 N N . ILE A 1 87 ? -2.621 -1.361 6.281 1.00 95.12 87 ILE A N 1
ATOM 719 C CA . ILE A 1 87 ? -3.779 -1.272 7.163 1.00 95.12 87 ILE A CA 1
ATOM 720 C C . ILE A 1 87 ? -3.784 -2.474 8.103 1.00 95.12 87 ILE A C 1
ATOM 722 O O . ILE A 1 87 ? -3.755 -3.607 7.643 1.00 95.12 87 ILE A O 1
ATOM 726 N N . ASP A 1 88 ? -3.928 -2.235 9.401 1.00 93.50 88 ASP A N 1
ATOM 727 C CA . ASP A 1 88 ? -4.174 -3.283 10.391 1.00 93.50 88 ASP A CA 1
ATOM 728 C C . ASP A 1 88 ? -5.671 -3.379 10.692 1.00 93.50 88 ASP A C 1
ATOM 730 O O . ASP A 1 88 ? -6.357 -2.367 10.850 1.00 93.50 88 ASP A O 1
ATOM 734 N N . LYS A 1 89 ? -6.192 -4.593 10.853 1.00 92.31 89 LYS A N 1
ATOM 735 C CA . LYS A 1 89 ? -7.494 -4.858 11.472 1.00 92.31 89 LYS A CA 1
ATOM 736 C C . LYS A 1 89 ? -7.268 -5.582 12.782 1.00 92.31 89 LYS A C 1
ATOM 738 O O . LYS A 1 89 ? -6.797 -6.717 12.792 1.00 92.31 89 LYS A O 1
ATOM 743 N N . LYS A 1 90 ? -7.668 -4.961 13.887 1.00 83.31 90 LYS A N 1
ATOM 744 C CA . LYS A 1 90 ? -7.637 -5.630 15.188 1.00 83.31 90 LYS A CA 1
ATOM 745 C C . LYS A 1 90 ? -8.768 -6.661 15.245 1.00 83.31 90 LYS A C 1
ATOM 747 O O . LYS A 1 90 ? -9.938 -6.296 15.135 1.00 83.31 90 LYS A O 1
ATOM 752 N N . THR A 1 91 ? -8.433 -7.937 15.420 1.00 80.81 91 THR A N 1
ATOM 753 C CA . THR A 1 91 ? -9.413 -9.028 15.580 1.00 80.81 91 THR A CA 1
ATOM 754 C C . THR A 1 91 ? -9.577 -9.437 17.043 1.00 80.81 91 THR A C 1
ATOM 756 O O . T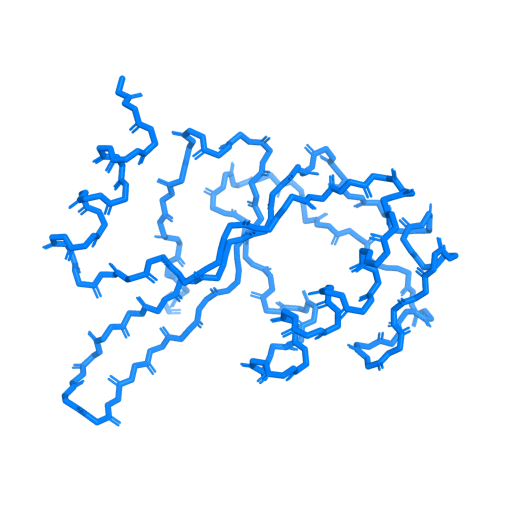HR A 1 91 ? -10.652 -9.886 17.434 1.00 80.81 91 THR A O 1
ATOM 759 N N . SER A 1 92 ? -8.558 -9.222 17.882 1.00 79.50 92 SER A N 1
ATOM 760 C CA . SER A 1 92 ? -8.631 -9.323 19.346 1.00 79.50 92 SER A CA 1
ATOM 761 C C . SER A 1 92 ? -7.520 -8.499 20.011 1.00 79.50 92 SER A C 1
ATOM 763 O O . SER A 1 92 ? -6.754 -7.821 19.333 1.00 79.50 92 SER A O 1
ATOM 765 N N . ASP A 1 93 ? -7.398 -8.544 21.340 1.00 77.06 93 ASP A N 1
ATOM 766 C CA . ASP A 1 93 ? -6.309 -7.865 22.063 1.00 77.06 93 ASP A CA 1
ATOM 767 C C . ASP A 1 93 ? -4.905 -8.384 21.731 1.00 77.06 93 ASP A C 1
ATOM 769 O O . ASP A 1 93 ? -3.933 -7.664 21.939 1.00 77.06 93 ASP A O 1
ATOM 773 N N . TYR A 1 94 ? -4.812 -9.588 21.163 1.00 76.00 94 TYR A N 1
A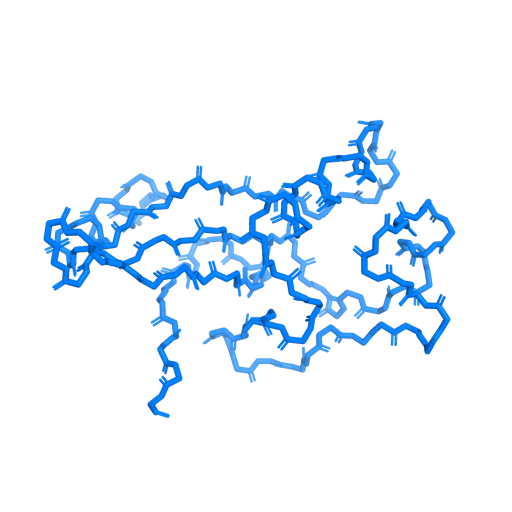TOM 774 C CA . TYR A 1 94 ? -3.548 -10.262 20.854 1.00 76.00 94 TYR A CA 1
ATOM 775 C C . TYR A 1 94 ? -3.459 -10.746 19.402 1.00 76.00 94 TYR A C 1
ATOM 777 O O . TYR A 1 94 ? -2.509 -11.437 19.051 1.00 76.00 94 TYR A O 1
ATOM 785 N N . SER A 1 95 ? -4.455 -10.439 18.567 1.00 77.12 95 SER A N 1
ATOM 786 C CA . SER A 1 95 ? -4.473 -10.847 17.161 1.00 77.12 95 SER A CA 1
ATOM 787 C C . SER A 1 95 ? -4.974 -9.722 16.270 1.00 77.12 95 SER A C 1
ATOM 789 O O . SER A 1 95 ? -5.846 -8.929 16.648 1.00 77.12 95 SER A O 1
ATOM 791 N N .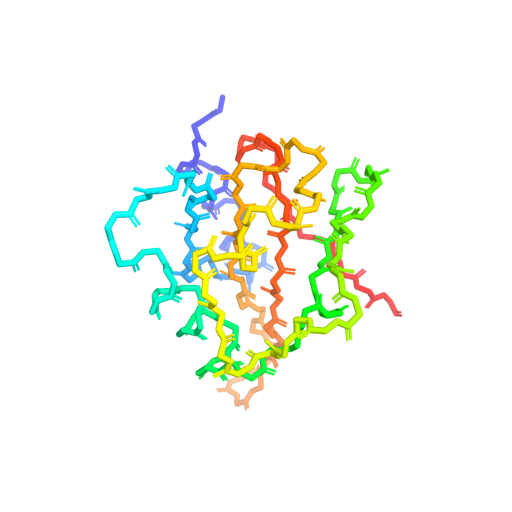 GLY A 1 96 ? -4.430 -9.684 15.066 1.00 84.19 96 GLY A N 1
ATOM 792 C CA . GLY A 1 96 ? -4.879 -8.812 14.005 1.00 84.19 96 GLY A CA 1
ATOM 793 C C . GLY A 1 96 ? -4.539 -9.415 12.657 1.00 84.19 96 GLY A C 1
ATOM 794 O O . GLY A 1 96 ? -3.841 -10.424 12.563 1.00 84.19 96 GLY A O 1
ATOM 795 N N . THR A 1 97 ? -5.058 -8.781 11.622 1.00 90.50 97 THR A N 1
ATOM 796 C CA . THR A 1 97 ? -4.700 -9.070 10.238 1.00 90.50 97 THR A CA 1
ATOM 797 C C . THR A 1 97 ? -4.183 -7.787 9.627 1.00 90.50 97 THR A C 1
ATOM 799 O O . THR A 1 97 ? -4.847 -6.754 9.749 1.00 90.50 97 THR A O 1
ATOM 802 N N . SER A 1 98 ? -3.033 -7.859 8.975 1.00 92.25 98 SER A N 1
ATOM 803 C CA . SER A 1 98 ? -2.446 -6.739 8.253 1.00 92.25 98 SER A CA 1
ATOM 804 C C . SER A 1 98 ? -2.725 -6.902 6.762 1.00 92.25 98 SER A C 1
ATOM 806 O O . SER A 1 98 ? -2.804 -8.017 6.248 1.00 92.25 98 SER A O 1
ATOM 808 N N . TYR A 1 99 ? -2.953 -5.785 6.083 1.00 93.88 99 TYR A N 1
ATOM 809 C CA . TYR A 1 99 ? -3.262 -5.729 4.660 1.00 93.88 99 TYR A CA 1
ATOM 810 C C . TYR A 1 99 ? -2.359 -4.698 4.002 1.00 93.88 99 TYR A C 1
ATOM 812 O O . TYR A 1 99 ? -2.215 -3.589 4.524 1.00 93.88 99 TYR A O 1
ATOM 820 N N . ILE A 1 100 ? -1.861 -5.024 2.816 1.00 95.31 100 ILE A N 1
ATOM 821 C CA . ILE A 1 100 ? -1.238 -4.080 1.896 1.00 95.31 100 ILE A CA 1
ATOM 822 C C . ILE A 1 100 ? -2.162 -3.914 0.677 1.00 95.31 100 ILE A C 1
ATOM 824 O O . ILE A 1 100 ? -2.627 -4.884 0.071 1.00 95.31 100 ILE A O 1
ATOM 828 N N . GLN A 1 101 ? -2.543 -2.671 0.373 1.00 95.94 101 GLN A N 1
ATOM 829 C CA . GLN A 1 101 ? -3.535 -2.351 -0.663 1.00 95.94 101 GLN A CA 1
ATOM 830 C C . GLN A 1 101 ? -3.045 -1.262 -1.608 1.00 95.94 101 GLN A C 1
ATOM 832 O O . GLN A 1 101 ? -2.572 -0.220 -1.153 1.00 95.94 101 GLN A O 1
ATOM 837 N N . ALA A 1 102 ? -3.235 -1.470 -2.910 1.00 96.31 102 ALA A N 1
ATOM 838 C CA . ALA A 1 102 ? -2.883 -0.508 -3.946 1.00 96.31 102 ALA A CA 1
ATOM 839 C C . ALA A 1 102 ? -4.070 0.382 -4.345 1.00 96.31 102 ALA A C 1
ATOM 841 O O . ALA A 1 102 ? -5.190 -0.095 -4.554 1.00 96.31 102 ALA A O 1
ATOM 842 N N . TYR A 1 103 ? -3.803 1.683 -4.494 1.00 96.56 103 TYR A N 1
ATOM 843 C CA . TYR A 1 103 ? -4.780 2.693 -4.902 1.00 96.56 103 TYR A CA 1
ATOM 844 C C . TYR A 1 103 ? -4.229 3.632 -5.975 1.00 96.56 103 TYR A C 1
ATOM 846 O O . TYR A 1 103 ? -3.137 4.190 -5.849 1.00 96.56 103 TYR A O 1
ATOM 854 N N . LYS A 1 104 ? -5.011 3.872 -7.027 1.00 95.31 104 LYS A N 1
ATOM 855 C CA . LYS A 1 104 ? -4.769 4.969 -7.974 1.00 95.31 104 LYS A CA 1
ATOM 856 C C . LYS A 1 104 ? -5.116 6.296 -7.329 1.00 95.31 104 LYS A C 1
ATOM 858 O O . LYS A 1 104 ? -4.370 7.265 -7.456 1.00 95.31 104 LYS A O 1
ATOM 863 N N . ASN A 1 105 ? -6.232 6.336 -6.604 1.00 94.75 105 ASN A N 1
ATOM 864 C CA . ASN A 1 105 ? -6.689 7.519 -5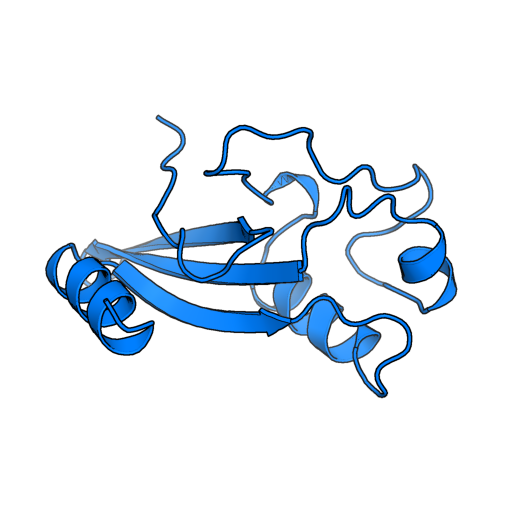.892 1.00 94.75 105 ASN A CA 1
ATOM 865 C C . ASN A 1 105 ? -6.876 7.213 -4.405 1.00 94.75 105 ASN A C 1
ATOM 867 O O . ASN A 1 105 ? -7.813 6.518 -4.021 1.00 94.75 105 ASN A O 1
ATOM 871 N N . ILE A 1 106 ? -6.042 7.808 -3.550 1.00 95.62 106 ILE A N 1
ATOM 872 C CA . ILE A 1 106 ? -6.122 7.632 -2.093 1.00 95.62 106 ILE A CA 1
ATOM 873 C C . ILE A 1 106 ? -7.477 8.062 -1.500 1.00 95.62 106 ILE A C 1
ATOM 875 O O . ILE A 1 106 ? -7.870 7.613 -0.427 1.00 95.62 106 ILE A O 1
ATOM 879 N N . MET A 1 107 ? -8.250 8.894 -2.206 1.00 96.19 107 MET A N 1
ATOM 880 C CA . MET A 1 107 ? -9.602 9.277 -1.786 1.00 96.19 107 MET A CA 1
ATOM 881 C C . MET A 1 107 ? -10.630 8.141 -1.913 1.00 96.19 107 MET A C 1
ATOM 883 O O . MET A 1 107 ? -11.725 8.259 -1.362 1.00 96.19 107 MET A O 1
ATOM 887 N N . ASN A 1 108 ? -10.275 7.047 -2.593 1.00 94.69 108 ASN A N 1
ATOM 888 C CA . ASN A 1 108 ? -11.069 5.822 -2.700 1.00 94.69 108 ASN A CA 1
ATOM 889 C C . ASN A 1 108 ? -10.690 4.778 -1.637 1.00 94.69 108 ASN A C 1
ATOM 891 O O . ASN A 1 108 ? -11.152 3.640 -1.714 1.00 94.69 108 ASN A O 1
ATOM 895 N N . LEU A 1 109 ? -9.866 5.154 -0.651 1.00 95.31 109 LEU A N 1
ATOM 896 C CA . LEU A 1 109 ? -9.415 4.272 0.419 1.00 95.31 109 LEU A CA 1
ATOM 897 C C . LEU A 1 109 ? -10.598 3.552 1.088 1.00 95.31 109 LEU A C 1
ATOM 899 O O . LEU A 1 109 ? -11.469 4.158 1.722 1.00 95.31 109 LEU A O 1
ATOM 903 N N . THR A 1 110 ? -10.602 2.233 0.942 1.00 92.81 110 THR A N 1
ATOM 904 C CA . THR A 1 110 ? -11.526 1.297 1.582 1.00 92.81 110 THR A CA 1
ATOM 905 C C . THR A 1 110 ? -10.707 0.145 2.167 1.00 92.81 110 THR A C 1
ATOM 907 O O . THR A 1 110 ? -9.512 0.295 2.381 1.00 92.81 110 THR A O 1
ATOM 910 N N . VAL A 1 111 ? -11.325 -0.972 2.542 1.00 88.81 111 VAL A N 1
ATOM 911 C CA . VAL A 1 111 ? -10.571 -2.173 2.914 1.00 88.81 111 VAL A CA 1
ATOM 912 C C . VAL A 1 111 ? -11.231 -3.344 2.219 1.00 88.81 111 VAL A C 1
ATOM 914 O O . VAL A 1 111 ? -12.371 -3.678 2.547 1.00 88.81 111 VAL A O 1
ATOM 917 N N . ALA A 1 112 ? -10.531 -3.939 1.255 1.00 78.56 112 ALA A N 1
ATOM 918 C CA . ALA A 1 112 ? -10.918 -5.229 0.705 1.00 78.56 112 ALA A CA 1
ATOM 919 C C . ALA A 1 112 ? -10.458 -6.315 1.682 1.00 78.56 112 ALA A C 1
ATOM 921 O O . ALA A 1 112 ? -9.278 -6.397 2.015 1.00 78.56 112 ALA A O 1
ATOM 922 N N . VAL A 1 113 ? -11.397 -7.117 2.172 1.00 70.75 113 VAL A N 1
ATOM 923 C CA . VAL A 1 113 ? -11.096 -8.312 2.962 1.00 70.75 113 VAL A CA 1
ATOM 924 C C . VAL A 1 113 ? -11.209 -9.485 1.992 1.00 70.75 113 VAL A C 1
ATOM 926 O O . VAL A 1 113 ? -12.224 -9.588 1.306 1.00 70.75 113 VAL A O 1
ATOM 929 N N . ARG A 1 114 ? -10.167 -10.315 1.872 1.00 57.81 114 ARG A N 1
ATOM 930 C CA . ARG A 1 114 ? -10.315 -11.630 1.232 1.00 57.81 114 ARG A CA 1
ATOM 931 C C . ARG A 1 114 ? -11.138 -12.489 2.202 1.00 57.81 114 ARG A C 1
ATOM 933 O O . ARG A 1 114 ? -10.730 -12.624 3.355 1.00 57.81 114 ARG A O 1
ATOM 940 N N . ASP A 1 115 ? -12.311 -12.944 1.760 1.00 44.91 115 ASP A N 1
ATOM 941 C CA . ASP A 1 115 ? -13.137 -13.927 2.481 1.00 44.91 115 ASP A CA 1
ATOM 942 C C . ASP A 1 115 ? -12.468 -15.311 2.497 1.00 44.91 115 ASP A C 1
ATOM 944 O O . ASP A 1 115 ? -11.791 -15.651 1.495 1.00 44.91 115 ASP A O 1
#

Organism: Fusobacterium nucleatum subsp. polymorphum (NCBI:txid76857)

Sequence (115 aa):
MTLEQIIKKLEKKGYIVKTIFPILPNSFGFNDSFENLIDDNGFGLEDITYPEGQEHIIFADDIEDFEFTTEDFNNVNWNGYNWLVHIDKKTSDYSGTSYIQAYKNIMNLTVAVRD